Protein AF-A8CDZ2-F1 (afdb_monomer)

Organism: Campylobacter lari (NCBI:txid201)

Sequence (42 aa):
MSKIMKTMDGNEAAAYAAYAFTEVAGIYPITPSSPMADYTDI

Secondary structure (DSSP, 8-state):
-PPPP----HHHHHHHHHHTT-S-------TTTHHHHHHH--

Mean predicted aligned error: 3.8 Å

pLDDT: mean 91.08, std 7.52, range [57.66, 95.75]

Solvent-accessibl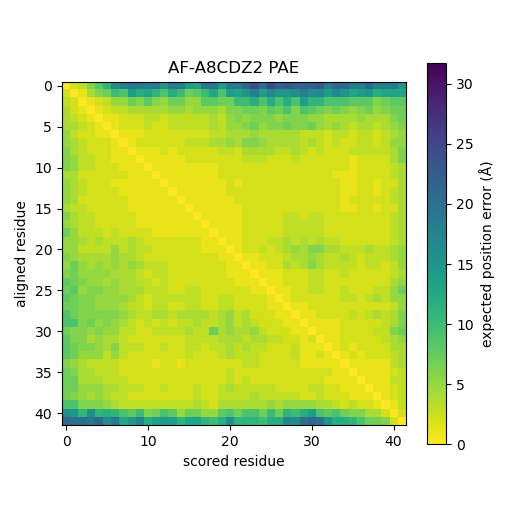e surface area (backbone atoms only — not comparable to full-atom values): 2922 Å² total; per-residue (Å²): 134,82,86,86,86,76,92,74,56,73,44,52,52,50,18,62,59,48,52,80,78,48,95,77,81,91,83,79,85,47,91,88,54,41,61,25,54,65,66,54,71,125

InterPro domains:
  IPR029061 Thiamin diphosphate-binding fold [SSF52518] (5-41)
  IPR050722 Pyruvate:ferredoxin/flavodoxin oxidoreductase [PTHR32154] (3-41)

Foldseek 3Di:
DDDDDDDDDPLLVVLVVDLVPDPDDDDDDDPPNNVNVVNNPD

Structure (mmCIF, N/CA/C/O backbone):
data_AF-A8CDZ2-F1
#
_entry.id   AF-A8CDZ2-F1
#
loop_
_atom_site.group_PDB
_atom_site.id
_atom_site.type_symbol
_atom_site.label_atom_id
_atom_site.label_alt_id
_atom_site.label_comp_id
_atom_site.label_asym_id
_atom_site.label_entity_id
_atom_site.label_seq_id
_atom_site.pdbx_PDB_ins_code
_atom_site.Cartn_x
_atom_site.Cartn_y
_atom_site.Cartn_z
_atom_site.occupancy
_atom_site.B_iso_or_equiv
_atom_site.auth_seq_id
_atom_site.auth_comp_id
_atom_site.auth_asym_id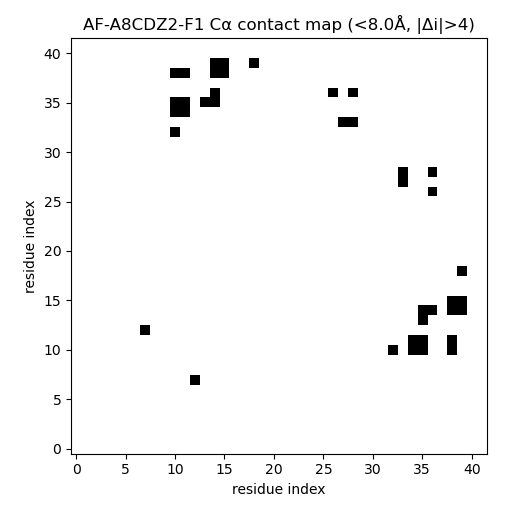
_atom_site.auth_atom_id
_atom_site.pdbx_PDB_model_num
ATOM 1 N N . MET A 1 1 ? -21.554 9.497 8.794 1.00 66.06 1 MET A N 1
ATOM 2 C CA . MET A 1 1 ? -20.653 8.335 8.959 1.00 66.06 1 MET A CA 1
ATOM 3 C C . MET A 1 1 ? -19.620 8.676 10.014 1.00 66.06 1 MET A C 1
ATOM 5 O O . MET A 1 1 ? -19.026 9.744 9.919 1.00 66.06 1 MET A O 1
ATOM 9 N N . SER A 1 2 ? -19.443 7.830 11.031 1.00 85.12 2 SER A N 1
ATOM 10 C CA . SER A 1 2 ? -18.281 7.952 11.917 1.00 85.12 2 SER A CA 1
ATOM 11 C C . SER A 1 2 ? -17.028 7.508 11.158 1.00 85.12 2 SER A C 1
ATOM 13 O O . SER A 1 2 ? -17.102 6.655 10.273 1.00 85.12 2 SER A O 1
ATOM 15 N N . LYS A 1 3 ? -15.879 8.114 11.465 1.00 88.31 3 LYS A N 1
ATOM 16 C CA . LYS A 1 3 ? -14.595 7.653 10.927 1.00 88.31 3 LYS A CA 1
ATOM 17 C C . LYS A 1 3 ? -14.227 6.334 11.602 1.00 88.31 3 LYS A C 1
ATOM 19 O O . LYS A 1 3 ? -14.352 6.218 12.821 1.00 88.31 3 LYS A O 1
ATOM 24 N N . ILE A 1 4 ? -13.761 5.368 10.818 1.00 90.88 4 ILE A N 1
ATOM 25 C CA . ILE A 1 4 ? -13.197 4.125 11.343 1.00 90.88 4 ILE A CA 1
ATOM 26 C C . ILE A 1 4 ? -11.734 4.410 11.676 1.00 90.88 4 ILE A C 1
ATOM 28 O O . ILE A 1 4 ? -10.953 4.757 10.793 1.00 90.88 4 ILE A O 1
ATOM 32 N N . MET A 1 5 ? -11.376 4.297 12.953 1.00 94.44 5 MET A N 1
ATOM 33 C CA . MET A 1 5 ? -9.991 4.410 13.403 1.00 94.44 5 MET A CA 1
ATOM 34 C C . MET A 1 5 ? -9.402 3.002 13.485 1.00 94.44 5 MET A C 1
ATOM 36 O O . MET A 1 5 ? -9.934 2.156 14.203 1.00 94.44 5 MET A O 1
ATOM 40 N N . LYS A 1 6 ? -8.319 2.751 12.750 1.00 93.50 6 LYS A N 1
ATOM 41 C CA . LYS A 1 6 ? -7.583 1.481 12.744 1.00 93.50 6 LYS A CA 1
ATOM 42 C C . LYS A 1 6 ? -6.094 1.784 12.902 1.00 93.50 6 LYS A C 1
ATOM 44 O O . LYS A 1 6 ? -5.592 2.713 12.275 1.00 93.50 6 LYS A O 1
ATOM 49 N N . THR A 1 7 ? -5.405 1.010 13.734 1.00 95.31 7 THR A N 1
ATOM 50 C CA 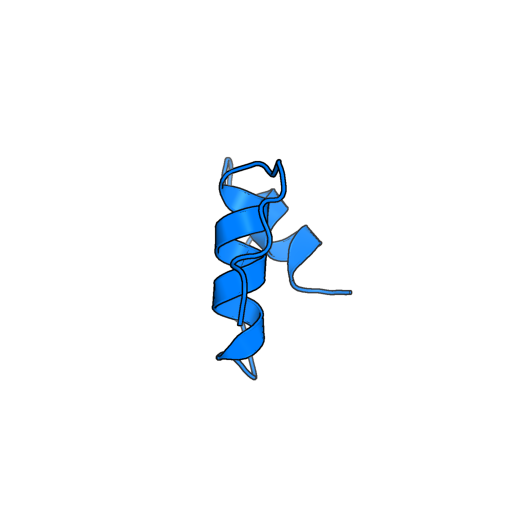. THR A 1 7 ? -3.940 1.038 13.806 1.00 95.31 7 THR A CA 1
ATOM 51 C C . THR A 1 7 ? -3.388 0.209 12.655 1.00 95.31 7 THR A C 1
ATOM 53 O O . THR A 1 7 ? -3.787 -0.942 12.493 1.00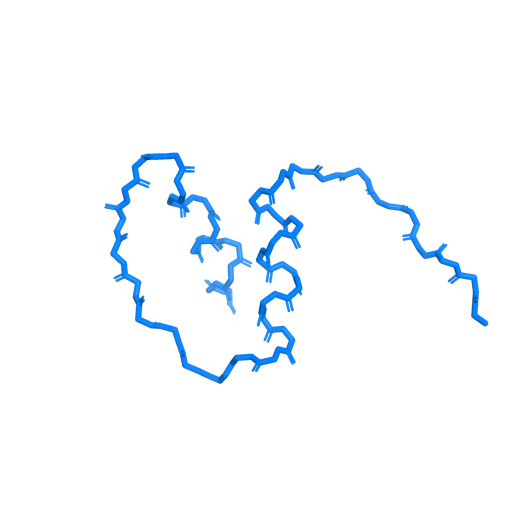 95.31 7 THR A O 1
ATOM 56 N N . MET A 1 8 ? -2.503 0.799 11.861 1.00 94.12 8 MET A N 1
ATOM 57 C CA . MET A 1 8 ? -1.856 0.167 10.712 1.00 94.12 8 MET A CA 1
ATOM 58 C C . MET A 1 8 ? -0.492 0.816 10.480 1.00 94.12 8 MET A C 1
ATOM 60 O O . MET A 1 8 ? -0.260 1.941 10.940 1.00 94.12 8 MET A O 1
ATOM 64 N N . ASP A 1 9 ? 0.404 0.120 9.787 1.00 95.44 9 ASP A N 1
ATOM 65 C CA . ASP A 1 9 ? 1.656 0.718 9.328 1.00 95.44 9 ASP A CA 1
ATOM 66 C C . ASP A 1 9 ? 1.435 1.600 8.079 1.00 95.44 9 ASP A C 1
ATOM 68 O O . ASP A 1 9 ? 0.362 1.607 7.471 1.00 95.44 9 ASP A O 1
ATOM 72 N N . GLY A 1 10 ? 2.440 2.400 7.709 1.00 94.94 10 GLY A N 1
ATOM 73 C CA . GLY A 1 10 ? 2.322 3.344 6.593 1.00 94.94 10 GLY A CA 1
ATOM 74 C C . GLY A 1 10 ? 2.153 2.681 5.221 1.00 94.94 10 GLY A C 1
ATOM 75 O O . GLY A 1 10 ? 1.445 3.228 4.375 1.00 94.94 10 GLY A O 1
ATOM 76 N N . ASN A 1 11 ? 2.755 1.507 5.009 1.00 95.75 11 ASN A N 1
ATOM 77 C CA . ASN A 1 11 ? 2.614 0.756 3.764 1.00 95.75 11 ASN A CA 1
ATOM 78 C C . ASN A 1 11 ? 1.203 0.164 3.659 1.00 95.75 11 ASN A C 1
ATOM 80 O O . ASN A 1 11 ? 0.584 0.261 2.602 1.00 95.75 11 ASN A O 1
ATOM 84 N N . GLU A 1 12 ? 0.659 -0.375 4.752 1.00 95.12 12 GLU A N 1
ATOM 85 C CA . GLU A 1 12 ? -0.725 -0.869 4.796 1.00 95.12 12 GLU A CA 1
ATOM 86 C C . GLU A 1 12 ? -1.730 0.269 4.538 1.00 95.12 12 GLU A C 1
ATOM 88 O O . GLU A 1 12 ? -2.674 0.106 3.764 1.00 95.12 12 GLU A O 1
ATOM 93 N N . ALA A 1 13 ? -1.503 1.454 5.117 1.00 95.25 13 ALA A N 1
ATOM 94 C CA . ALA A 1 13 ? -2.355 2.624 4.891 1.00 95.25 13 ALA A CA 1
ATOM 95 C C . ALA A 1 13 ? -2.342 3.094 3.431 1.00 95.25 13 ALA A C 1
ATOM 97 O O . ALA A 1 13 ? -3.390 3.434 2.872 1.00 95.25 13 ALA A O 1
ATOM 98 N N . ALA A 1 14 ? -1.159 3.111 2.813 1.00 94.88 14 ALA A N 1
ATOM 99 C CA . ALA A 1 14 ? -1.004 3.475 1.412 1.00 94.88 14 ALA A CA 1
ATOM 100 C C . ALA A 1 14 ? -1.657 2.438 0.488 1.00 94.88 14 ALA A C 1
ATOM 102 O O . ALA A 1 14 ? -2.405 2.826 -0.408 1.00 94.88 14 ALA A O 1
ATOM 103 N N . ALA A 1 15 ? -1.444 1.144 0.744 1.00 94.88 15 ALA A N 1
ATOM 104 C CA . ALA A 1 15 ? -2.066 0.051 -0.001 1.00 94.88 15 ALA A CA 1
ATOM 105 C C . ALA A 1 15 ? -3.600 0.110 0.083 1.00 94.88 15 ALA A C 1
ATOM 107 O O . ALA A 1 15 ? -4.274 0.082 -0.945 1.00 94.88 15 ALA A O 1
ATOM 108 N N . TYR A 1 16 ? -4.155 0.307 1.285 1.00 94.31 16 TYR A N 1
ATOM 109 C CA . TYR A 1 16 ? -5.599 0.440 1.497 1.00 94.31 16 TYR A CA 1
ATOM 110 C C . TYR A 1 16 ? -6.214 1.579 0.673 1.00 94.31 16 TYR A C 1
ATOM 112 O O . TYR A 1 16 ? -7.280 1.419 0.077 1.00 94.31 16 TYR A O 1
ATOM 120 N N . ALA A 1 17 ? -5.545 2.735 0.627 1.00 94.00 17 ALA A N 1
ATOM 121 C CA . ALA A 1 17 ? -6.008 3.858 -0.176 1.00 94.00 17 ALA A CA 1
ATOM 122 C C . ALA A 1 17 ? -5.840 3.593 -1.680 1.00 94.00 17 ALA A C 1
ATOM 124 O O . ALA A 1 17 ? -6.760 3.869 -2.442 1.00 94.00 17 ALA A O 1
ATOM 125 N N . ALA A 1 18 ? -4.693 3.063 -2.111 1.00 94.19 18 ALA A N 1
ATOM 126 C CA . ALA A 1 18 ? -4.366 2.865 -3.522 1.00 94.19 18 ALA A CA 1
ATOM 127 C C . ALA A 1 18 ? -5.231 1.787 -4.194 1.00 94.19 18 ALA A C 1
ATOM 129 O O . ALA A 1 18 ? -5.682 1.993 -5.326 1.00 94.19 18 ALA A O 1
ATOM 130 N N . TYR A 1 19 ? -5.504 0.682 -3.491 1.00 93.56 19 TYR A N 1
ATOM 131 C CA . TYR A 1 19 ? -6.292 -0.447 -3.993 1.00 93.56 19 TYR A CA 1
ATOM 132 C C . TYR A 1 19 ? -7.700 -0.025 -4.431 1.00 93.56 19 TYR A C 1
ATOM 134 O O . TYR A 1 19 ? -8.189 -0.451 -5.471 1.00 93.56 19 TYR A O 1
ATOM 142 N N . ALA A 1 20 ? -8.340 0.885 -3.691 1.00 92.94 20 ALA A N 1
ATOM 143 C CA . ALA A 1 20 ? -9.699 1.333 -3.996 1.00 92.94 20 ALA A CA 1
ATOM 144 C C . ALA A 1 20 ? -9.835 2.114 -5.321 1.00 92.94 20 ALA A C 1
ATOM 146 O O . ALA A 1 20 ? -10.954 2.281 -5.806 1.00 92.94 20 ALA A O 1
ATOM 147 N N . PHE A 1 21 ? -8.733 2.614 -5.893 1.00 94.81 21 PHE A N 1
ATOM 148 C CA . PHE A 1 21 ? -8.748 3.491 -7.074 1.00 94.81 21 PHE A CA 1
ATOM 149 C C . PHE A 1 21 ? -7.921 2.966 -8.251 1.00 94.81 21 PHE A C 1
ATOM 151 O O . PHE A 1 21 ? -7.827 3.646 -9.273 1.00 94.81 21 PHE A O 1
ATOM 158 N N . THR A 1 22 ? -7.306 1.792 -8.115 1.00 94.38 22 THR A N 1
ATOM 159 C CA . THR A 1 22 ? -6.352 1.269 -9.096 1.00 94.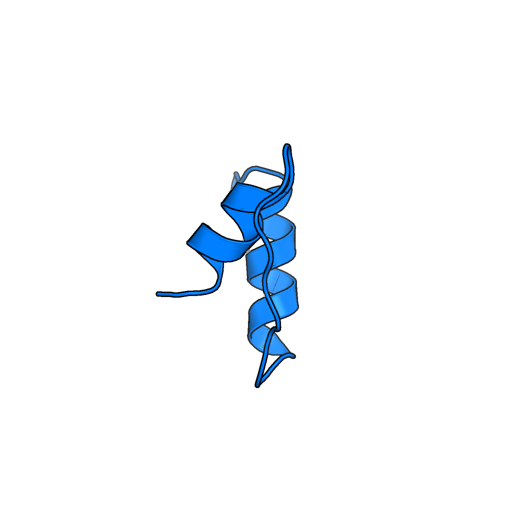38 22 THR A CA 1
ATOM 160 C C . THR A 1 22 ? -6.800 -0.105 -9.575 1.00 94.38 22 THR A C 1
ATOM 162 O O . THR A 1 22 ? -6.908 -1.025 -8.777 1.00 94.38 22 THR A O 1
ATOM 165 N N . GLU A 1 23 ? -7.030 -0.257 -10.881 1.00 92.94 23 GLU A N 1
ATOM 166 C CA . GLU A 1 23 ? -7.400 -1.550 -11.484 1.00 92.94 23 GLU A CA 1
ATOM 167 C C . GLU A 1 23 ? -6.178 -2.417 -11.822 1.00 92.94 23 GLU A C 1
ATOM 169 O O . GLU A 1 23 ? -6.252 -3.641 -11.785 1.00 92.94 23 GLU A O 1
ATOM 174 N N . VAL A 1 24 ? -5.047 -1.790 -12.169 1.00 92.56 24 VAL A N 1
ATOM 175 C CA . VAL A 1 24 ? -3.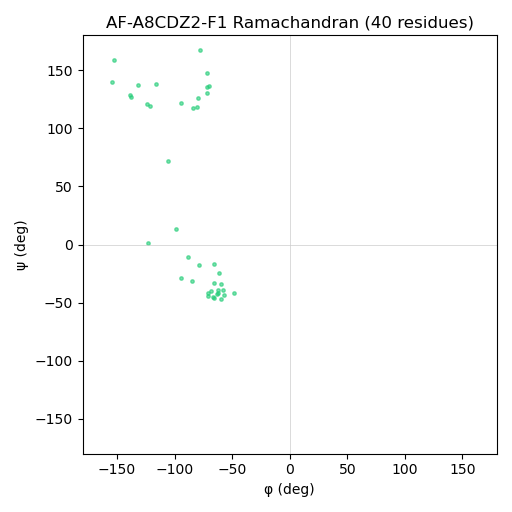802 -2.477 -12.541 1.00 92.56 24 VAL A CA 1
ATOM 176 C C . VAL A 1 24 ? -2.613 -1.762 -11.909 1.00 92.56 24 VAL A C 1
ATOM 178 O O . VAL A 1 24 ? -2.442 -0.557 -12.094 1.00 92.56 24 VAL A O 1
ATOM 181 N N . ALA A 1 25 ? -1.756 -2.514 -11.215 1.00 91.69 25 ALA A N 1
ATOM 182 C CA . ALA A 1 25 ? -0.515 -2.019 -10.628 1.00 91.69 25 ALA A CA 1
ATOM 183 C C . ALA A 1 25 ? 0.692 -2.796 -11.179 1.00 91.69 25 ALA A C 1
ATOM 185 O O . ALA A 1 25 ? 0.799 -4.008 -11.012 1.00 91.69 25 ALA A O 1
ATOM 186 N N . GLY A 1 26 ? 1.621 -2.096 -11.835 1.00 91.75 26 GLY A N 1
ATOM 187 C CA . GLY A 1 26 ? 2.926 -2.656 -12.191 1.00 91.75 26 GLY A CA 1
ATOM 188 C C . GLY A 1 26 ? 3.859 -2.606 -10.983 1.00 91.75 26 GLY A C 1
ATOM 189 O O . GLY A 1 26 ? 4.150 -1.520 -10.484 1.00 91.75 26 GLY A O 1
ATOM 190 N N . ILE A 1 27 ? 4.323 -3.763 -10.513 1.00 91.88 27 ILE A N 1
ATOM 191 C CA . ILE A 1 27 ? 5.056 -3.891 -9.247 1.00 91.88 27 ILE A CA 1
ATOM 192 C C . ILE A 1 27 ? 6.490 -4.367 -9.505 1.00 91.88 27 ILE A C 1
ATOM 194 O O . ILE A 1 27 ? 6.724 -5.279 -10.297 1.00 91.88 27 ILE A O 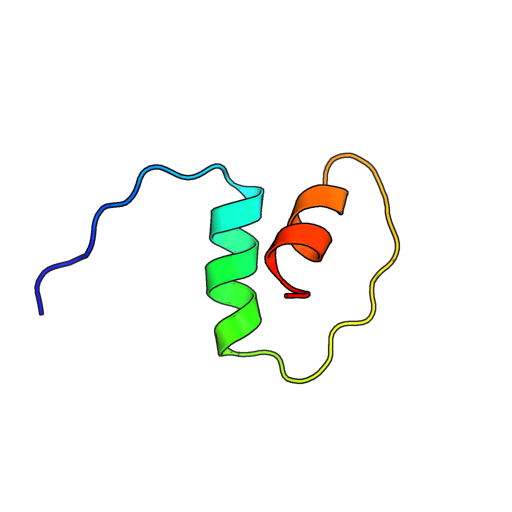1
ATOM 198 N N . TYR A 1 28 ? 7.452 -3.769 -8.796 1.00 92.44 28 TYR A N 1
ATOM 199 C CA . TYR A 1 28 ? 8.824 -4.268 -8.692 1.0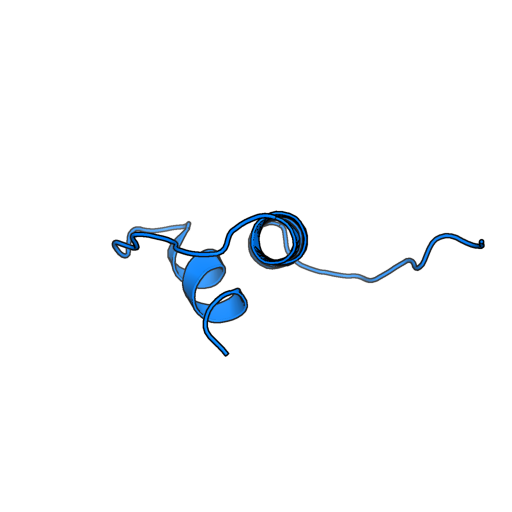0 92.44 28 TYR A CA 1
ATOM 200 C C . TYR A 1 28 ? 9.318 -4.135 -7.240 1.00 92.44 28 TYR A C 1
ATOM 202 O O . TYR A 1 28 ? 9.224 -3.043 -6.672 1.00 92.44 28 TYR A O 1
ATOM 210 N N . PRO A 1 29 ? 9.825 -5.212 -6.615 1.00 91.88 29 PRO A N 1
ATOM 211 C CA . PRO A 1 29 ? 10.171 -5.199 -5.199 1.00 91.88 29 PRO A CA 1
ATOM 212 C C . PRO 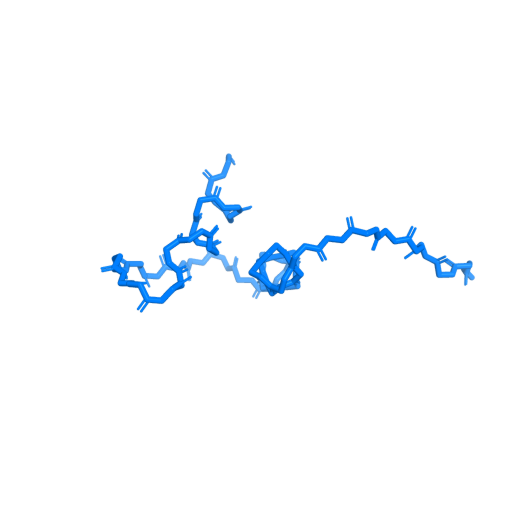A 1 29 ? 11.428 -4.364 -4.930 1.00 91.88 29 PRO A C 1
ATOM 214 O O . PRO A 1 29 ? 12.473 -4.554 -5.554 1.00 91.88 29 PRO A O 1
ATOM 217 N N . ILE A 1 30 ? 11.340 -3.461 -3.953 1.00 93.88 30 ILE A N 1
ATOM 218 C CA . ILE A 1 30 ? 12.471 -2.689 -3.434 1.00 93.88 30 ILE A CA 1
ATOM 219 C C . ILE A 1 30 ? 12.195 -2.254 -1.990 1.00 93.88 30 ILE A C 1
ATOM 221 O O . ILE A 1 30 ? 11.080 -1.875 -1.634 1.00 93.88 30 ILE A O 1
ATOM 225 N N . THR A 1 31 ? 13.212 -2.313 -1.132 1.00 93.69 31 THR A N 1
ATOM 226 C CA . THR A 1 31 ? 13.102 -1.875 0.267 1.00 93.69 31 THR A CA 1
ATOM 227 C C . THR A 1 31 ? 12.964 -0.347 0.339 1.00 93.69 31 THR A C 1
ATOM 229 O O . THR A 1 31 ? 13.735 0.341 -0.332 1.00 93.69 31 THR A O 1
ATOM 232 N N . PRO A 1 32 ? 12.061 0.220 1.167 1.00 93.25 32 PRO A N 1
ATOM 233 C CA . PRO A 1 32 ? 11.164 -0.427 2.136 1.00 93.25 32 PRO A CA 1
ATOM 234 C C . PRO A 1 32 ? 9.723 -0.644 1.631 1.00 93.25 32 PRO A C 1
ATOM 236 O O . PRO A 1 32 ? 8.832 -0.899 2.438 1.00 93.25 32 PRO A O 1
ATOM 239 N N . SER A 1 33 ? 9.465 -0.495 0.331 1.00 92.62 33 SER A N 1
ATOM 240 C CA . SER A 1 33 ? 8.112 -0.449 -0.237 1.00 92.62 33 SER A CA 1
ATOM 241 C C . SER A 1 33 ? 7.521 -1.807 -0.605 1.00 92.62 33 SER A C 1
ATOM 243 O O . SER A 1 33 ? 6.326 -1.867 -0.879 1.00 92.62 33 SER A O 1
ATOM 245 N N . SER A 1 34 ? 8.308 -2.887 -0.596 1.00 94.56 34 SER A N 1
ATOM 246 C CA . SER A 1 34 ? 7.810 -4.235 -0.914 1.00 94.56 34 SER A CA 1
ATOM 247 C C . SER A 1 34 ? 6.517 -4.628 -0.170 1.00 94.56 34 SER A C 1
ATOM 249 O O . SER A 1 34 ? 5.616 -5.115 -0.845 1.00 94.56 34 SER A O 1
ATOM 251 N N . PRO A 1 35 ? 6.327 -4.327 1.136 1.00 95.44 35 PRO A N 1
ATOM 252 C CA . PRO A 1 35 ? 5.086 -4.677 1.833 1.00 95.44 35 PRO A CA 1
ATOM 253 C C . PRO A 1 35 ? 3.821 -4.018 1.263 1.00 95.44 35 PRO A C 1
ATOM 255 O O . PRO A 1 35 ? 2.735 -4.555 1.435 1.00 95.44 35 PRO A O 1
ATOM 258 N N . MET A 1 36 ? 3.918 -2.869 0.573 1.00 93.69 36 MET A N 1
ATOM 259 C CA . MET A 1 36 ? 2.736 -2.255 -0.057 1.00 93.69 36 MET A CA 1
ATOM 260 C C . MET A 1 36 ? 2.137 -3.162 -1.131 1.00 93.69 36 MET A C 1
ATOM 262 O O . MET A 1 36 ? 0.918 -3.244 -1.241 1.00 93.69 36 MET A O 1
ATOM 266 N N . ALA A 1 37 ? 2.987 -3.836 -1.909 1.00 92.06 37 ALA A N 1
ATOM 267 C CA . ALA A 1 37 ? 2.544 -4.787 -2.920 1.00 92.06 37 ALA A CA 1
ATOM 268 C C . ALA A 1 37 ? 1.863 -5.997 -2.273 1.00 92.06 37 ALA A C 1
ATOM 270 O O . ALA A 1 37 ? 0.751 -6.339 -2.663 1.00 92.06 37 ALA A O 1
ATOM 271 N N . ASP A 1 38 ? 2.477 -6.556 -1.225 1.00 90.50 38 ASP A N 1
ATOM 272 C CA . ASP A 1 38 ? 1.943 -7.708 -0.488 1.00 90.50 38 ASP A CA 1
ATOM 273 C C . ASP A 1 38 ? 0.559 -7.422 0.127 1.00 90.50 38 ASP A C 1
ATOM 275 O O . ASP A 1 38 ? -0.292 -8.304 0.190 1.00 90.50 38 ASP A O 1
ATOM 279 N N . TYR A 1 39 ? 0.304 -6.182 0.565 1.00 90.12 39 TYR A N 1
ATOM 280 C CA . TYR A 1 39 ? -1.005 -5.762 1.083 1.00 90.12 39 TYR A CA 1
ATOM 281 C C . TYR A 1 39 ? -2.050 -5.461 -0.004 1.00 90.12 39 TYR A C 1
ATOM 283 O O . TYR A 1 39 ? -3.237 -5.380 0.311 1.00 90.12 39 TYR A O 1
ATOM 291 N N . THR A 1 40 ? -1.622 -5.243 -1.250 1.00 85.69 40 THR A N 1
ATOM 292 C CA . THR A 1 40 ? -2.498 -4.865 -2.374 1.00 85.69 40 THR A CA 1
ATOM 293 C C . THR A 1 40 ? -2.944 -6.086 -3.192 1.00 85.69 40 THR A C 1
ATOM 295 O O . THR A 1 40 ? -4.028 -6.055 -3.765 1.00 85.69 40 THR A O 1
ATOM 298 N N . ASP A 1 41 ? -2.134 -7.149 -3.245 1.00 74.94 41 ASP A N 1
ATOM 299 C CA . ASP A 1 41 ? -2.323 -8.323 -4.115 1.00 74.94 41 ASP A CA 1
ATOM 300 C C . ASP A 1 41 ? -2.819 -9.556 -3.318 1.00 74.94 41 ASP A C 1
ATOM 302 O O . ASP A 1 41 ? -2.057 -10.490 -3.058 1.00 74.94 41 ASP A O 1
ATOM 306 N N . ILE A 1 42 ? -4.090 -9.530 -2.871 1.00 57.66 42 ILE A N 1
ATOM 307 C CA . ILE A 1 42 ? -4.773 -10.638 -2.155 1.00 57.66 42 ILE A CA 1
ATOM 308 C C . ILE A 1 42 ? -5.861 -11.270 -3.027 1.00 57.66 42 ILE A C 1
ATOM 310 O O . ILE A 1 42 ? -6.701 -10.506 -3.555 1.00 57.66 42 ILE A O 1
#

Radius of gyration: 11.5 Å; Cα contacts (8 Å, |Δi|>4): 20; chains: 1; bounding box: 34×19×26 Å